Protein AF-A0A349MJQ1-F1 (afdb_monomer_lite)

Secondary structure (DSSP, 8-state):
----HHHHHHHHHHHHS-SSGGG--HHHHHHHHHHHHHTT------SSTTSPPPPTTTHHHHHHHHHHHHHTT---TT--HHHHHHHHHHHHH-TT-TT----GGGS-HHHHH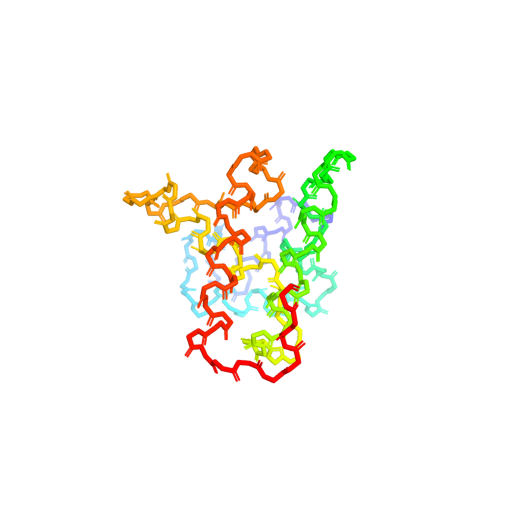HHHHHHHHHHHHHT-TT---

Structure (mmCIF, N/CA/C/O backbone):
data_AF-A0A349MJQ1-F1
#
_entry.id   AF-A0A349MJQ1-F1
#
loop_
_atom_site.group_PDB
_atom_site.id
_atom_site.type_symbol
_atom_site.label_atom_id
_atom_site.label_alt_id
_atom_site.label_comp_id
_atom_site.label_asym_id
_atom_site.label_entity_id
_atom_site.label_seq_id
_atom_site.pdbx_PDB_ins_code
_atom_site.Cartn_x
_atom_site.Cartn_y
_atom_site.Cartn_z
_atom_site.occupancy
_atom_site.B_iso_or_equiv
_atom_site.auth_seq_id
_atom_site.auth_comp_id
_atom_site.auth_asym_id
_atom_site.auth_atom_id
_atom_site.pdbx_PDB_model_num
ATOM 1 N N . MET A 1 1 ? 23.371 -8.018 -2.101 1.00 49.91 1 MET A N 1
ATOM 2 C CA . MET A 1 1 ? 24.252 -9.186 -2.294 1.00 49.91 1 MET A CA 1
ATOM 3 C C . MET A 1 1 ? 25.384 -8.737 -3.191 1.00 49.91 1 MET A C 1
ATOM 5 O O . MET A 1 1 ? 25.094 -8.280 -4.285 1.00 49.91 1 MET A O 1
ATOM 9 N N . GLY A 1 2 ? 26.623 -8.757 -2.707 1.00 49.31 2 GLY A N 1
ATOM 10 C CA . GLY A 1 2 ? 27.803 -8.491 -3.535 1.00 49.31 2 GLY A CA 1
ATOM 11 C C . GLY A 1 2 ? 28.282 -9.784 -4.183 1.00 49.31 2 GLY A C 1
ATOM 12 O O . GLY A 1 2 ? 29.359 -10.250 -3.844 1.00 49.31 2 GLY A O 1
ATOM 13 N N . LEU A 1 3 ? 27.428 -10.413 -4.995 1.00 60.03 3 LEU A N 1
ATOM 14 C CA . LEU A 1 3 ? 27.811 -11.557 -5.824 1.00 60.03 3 LEU A CA 1
ATOM 15 C C . LEU A 1 3 ? 28.194 -11.015 -7.196 1.00 60.03 3 LEU A C 1
ATOM 17 O O . LEU A 1 3 ? 27.441 -10.215 -7.756 1.00 60.03 3 LEU A O 1
ATOM 21 N N . ASP A 1 4 ? 29.351 -11.434 -7.694 1.00 70.62 4 ASP A N 1
ATOM 22 C CA . ASP A 1 4 ? 29.758 -11.149 -9.064 1.00 70.62 4 ASP A CA 1
ATOM 23 C C . ASP A 1 4 ? 28.853 -11.912 -10.050 1.00 70.62 4 ASP A C 1
ATOM 25 O O . ASP A 1 4 ? 28.278 -12.953 -9.713 1.00 70.62 4 ASP A O 1
ATOM 29 N N . ASP A 1 5 ? 28.684 -11.384 -11.262 1.00 68.31 5 ASP A N 1
ATOM 30 C CA . ASP A 1 5 ? 27.765 -11.933 -12.275 1.00 68.31 5 ASP A CA 1
ATOM 31 C C . ASP A 1 5 ? 28.141 -13.380 -12.656 1.00 68.31 5 ASP A C 1
ATOM 33 O O . ASP A 1 5 ? 27.269 -14.227 -12.873 1.00 68.31 5 ASP A O 1
ATOM 37 N N . ASP A 1 6 ? 29.437 -13.697 -12.641 1.00 71.75 6 ASP A N 1
ATOM 38 C CA . ASP A 1 6 ? 29.954 -15.041 -12.907 1.00 71.75 6 ASP A CA 1
ATOM 39 C C . ASP A 1 6 ? 29.651 -16.036 -11.777 1.00 71.75 6 ASP A C 1
ATOM 41 O O . ASP A 1 6 ? 29.272 -17.182 -12.047 1.00 71.75 6 ASP A O 1
ATOM 45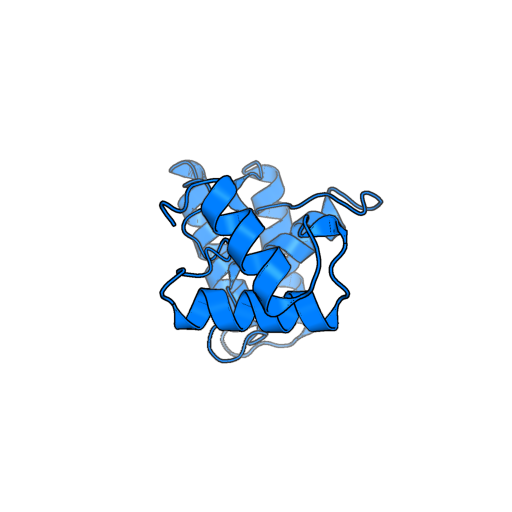 N N . ASP A 1 7 ? 29.715 -15.598 -10.517 1.00 76.38 7 ASP A N 1
ATOM 46 C CA . ASP A 1 7 ? 29.334 -16.422 -9.364 1.00 76.38 7 ASP A CA 1
ATOM 47 C C . ASP A 1 7 ? 27.821 -16.675 -9.348 1.00 76.38 7 ASP A C 1
ATOM 49 O O . ASP A 1 7 ? 27.359 -17.785 -9.064 1.00 76.38 7 ASP A O 1
ATOM 53 N N . TYR A 1 8 ? 27.032 -15.665 -9.726 1.00 76.56 8 TYR A N 1
ATOM 54 C CA . TYR A 1 8 ? 25.585 -15.791 -9.868 1.00 76.56 8 TYR A CA 1
ATOM 55 C C . TYR A 1 8 ? 25.202 -16.795 -10.967 1.00 76.56 8 TYR A C 1
ATOM 57 O O . TYR A 1 8 ? 24.348 -17.661 -10.750 1.00 76.56 8 TYR A O 1
ATOM 65 N N . ARG A 1 9 ? 25.865 -16.741 -12.128 1.00 78.06 9 ARG A N 1
ATOM 66 C CA . ARG A 1 9 ? 25.655 -17.705 -13.222 1.00 78.06 9 ARG A CA 1
ATOM 67 C C . ARG A 1 9 ? 26.115 -19.111 -12.864 1.00 78.06 9 ARG A C 1
ATOM 69 O O . ARG A 1 9 ? 25.432 -20.072 -13.219 1.00 78.06 9 ARG A O 1
ATOM 76 N N . CYS A 1 10 ? 27.231 -19.253 -12.150 1.00 81.19 10 CYS A N 1
ATOM 77 C CA . CYS A 1 10 ? 27.680 -20.554 -11.659 1.00 81.19 10 CYS A CA 1
ATOM 78 C C . CYS A 1 10 ? 26.656 -21.176 -10.707 1.00 81.19 10 CYS A C 1
ATOM 80 O O . CYS A 1 10 ? 26.320 -22.344 -10.8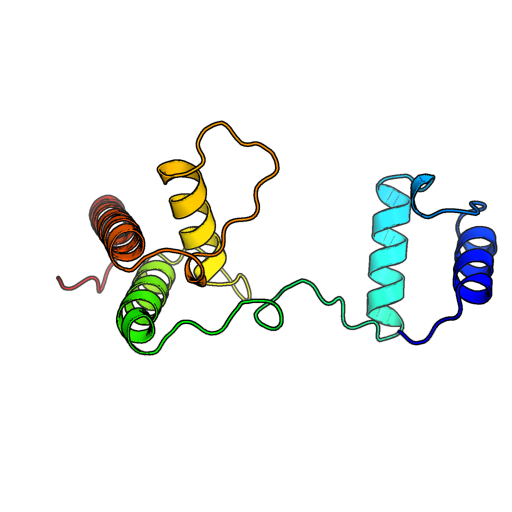78 1.00 81.19 10 CYS A O 1
ATOM 82 N N . MET A 1 11 ? 26.094 -20.394 -9.780 1.00 80.62 11 MET A N 1
ATOM 83 C CA . MET A 1 11 ? 25.043 -20.858 -8.869 1.00 80.62 11 MET A CA 1
ATOM 84 C C . MET A 1 11 ? 23.781 -21.313 -9.619 1.00 80.62 11 MET A C 1
ATOM 86 O O . MET A 1 11 ? 23.209 -22.353 -9.293 1.00 80.62 11 MET A O 1
ATOM 90 N N . LEU A 1 12 ? 23.343 -20.550 -10.626 1.00 81.69 12 LEU A N 1
ATOM 91 C CA . LEU A 1 12 ? 22.175 -20.912 -11.434 1.00 81.69 12 LEU A CA 1
ATOM 92 C C . LEU A 1 12 ? 22.406 -22.196 -12.238 1.00 81.69 12 LEU A C 1
ATOM 94 O O . LEU A 1 12 ? 21.525 -23.057 -12.291 1.00 81.69 12 LEU A O 1
ATOM 98 N N . ARG A 1 13 ? 23.604 -22.349 -12.810 1.00 84.50 13 ARG A N 1
ATOM 99 C CA . ARG A 1 13 ? 23.971 -23.526 -13.597 1.00 84.50 13 ARG A CA 1
ATOM 100 C C . ARG A 1 13 ? 24.101 -24.771 -12.727 1.00 84.50 13 ARG A C 1
ATOM 102 O O . ARG A 1 13 ? 23.652 -25.831 -13.140 1.00 84.50 13 ARG A O 1
ATOM 109 N N . ASP A 1 14 ? 24.699 -24.642 -11.548 1.00 79.75 14 ASP A N 1
ATOM 110 C CA . ASP A 1 14 ? 24.914 -25.760 -10.628 1.00 79.75 14 ASP A CA 1
ATOM 111 C C . ASP A 1 14 ? 23.597 -26.269 -10.028 1.00 79.75 14 ASP A C 1
ATOM 113 O O . ASP A 1 14 ? 23.349 -27.471 -9.996 1.00 79.75 14 ASP A O 1
ATOM 117 N N . ARG A 1 15 ? 22.704 -25.357 -9.616 1.00 79.38 15 ARG A N 1
ATOM 118 C CA . ARG A 1 15 ? 21.458 -25.743 -8.943 1.00 79.38 15 ARG A CA 1
ATOM 119 C C . ARG A 1 15 ? 20.293 -26.046 -9.884 1.00 79.38 15 ARG A C 1
ATOM 121 O O . ARG A 1 15 ? 19.495 -26.927 -9.580 1.00 79.38 15 ARG A O 1
ATOM 128 N N . TYR A 1 16 ? 20.172 -25.314 -10.987 1.00 83.06 16 TYR A N 1
ATOM 129 C CA . TYR A 1 16 ? 19.001 -25.389 -11.869 1.00 83.06 16 TYR A CA 1
ATOM 130 C C . TYR A 1 16 ? 19.364 -25.756 -13.312 1.00 83.06 16 TYR A C 1
ATOM 132 O O . TYR A 1 16 ? 18.481 -25.856 -14.157 1.00 83.06 16 TYR A O 1
ATOM 140 N N . GLY A 1 17 ? 20.651 -25.937 -13.631 1.00 82.50 17 GLY A N 1
ATOM 141 C CA . GLY A 1 17 ? 21.102 -26.261 -14.988 1.00 82.50 17 GLY 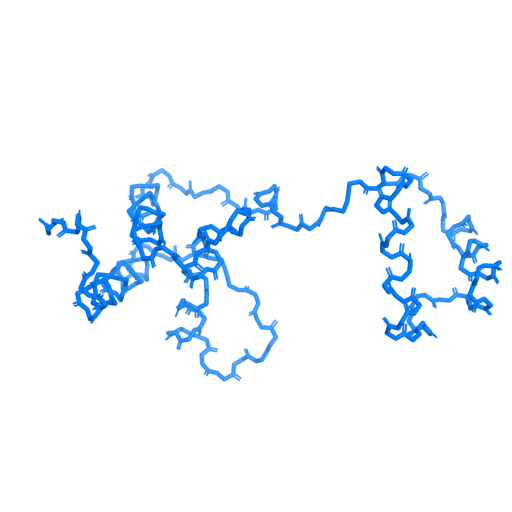A CA 1
ATOM 142 C C . GLY A 1 17 ? 20.985 -25.110 -15.993 1.00 82.50 17 GLY A C 1
ATOM 143 O O . GLY A 1 17 ? 21.279 -25.308 -17.171 1.00 82.50 17 GLY A O 1
ATOM 144 N N . VAL A 1 18 ? 20.586 -23.909 -15.559 1.00 81.88 18 VAL A N 1
ATOM 145 C CA . VAL A 1 18 ? 20.341 -22.754 -16.438 1.00 81.88 18 VAL A CA 1
ATOM 146 C C . VAL A 1 18 ? 21.414 -21.685 -16.286 1.00 81.88 18 VAL A C 1
ATOM 148 O O . VAL A 1 18 ? 22.008 -21.515 -15.227 1.00 81.88 18 VAL A O 1
ATOM 151 N N . GLN A 1 19 ? 21.653 -20.922 -17.350 1.00 76.12 19 GLN A N 1
ATOM 152 C CA . GLN A 1 19 ? 22.594 -19.796 -17.318 1.00 76.12 19 GLN A CA 1
ATOM 153 C C . GLN A 1 19 ? 21.915 -18.454 -17.015 1.00 76.12 19 GLN A C 1
ATOM 155 O O . GLN A 1 19 ? 22.600 -17.458 -16.779 1.00 76.12 19 GLN A O 1
ATOM 160 N N . SER A 1 20 ? 20.579 -18.410 -17.011 1.00 74.50 20 SER A N 1
ATOM 161 C CA . SER A 1 20 ? 19.810 -17.200 -16.737 1.00 74.50 20 SER A CA 1
ATOM 162 C C . SER A 1 20 ? 18.602 -17.481 -15.857 1.00 74.50 20 SER A C 1
ATOM 164 O O . SER A 1 20 ? 17.896 -18.468 -16.036 1.00 74.50 20 SER A O 1
ATOM 166 N N . ALA A 1 21 ? 18.294 -16.544 -14.959 1.00 68.12 21 ALA A N 1
ATOM 167 C CA . ALA A 1 21 ? 17.073 -16.587 -14.158 1.00 68.12 21 ALA A CA 1
ATOM 168 C C . ALA A 1 21 ? 15.787 -16.439 -14.992 1.00 68.12 21 ALA A C 1
ATOM 170 O O . ALA A 1 21 ? 14.698 -16.683 -14.481 1.00 68.12 21 ALA A O 1
ATOM 171 N N . LYS A 1 22 ? 15.902 -16.034 -16.265 1.00 73.75 22 LYS A N 1
ATOM 172 C CA . LYS A 1 22 ? 14.778 -15.973 -17.211 1.00 73.75 22 LYS A CA 1
ATOM 173 C C . LYS A 1 22 ? 14.314 -17.354 -17.675 1.00 73.75 22 LYS A C 1
ATOM 175 O O . LYS A 1 22 ? 13.168 -17.476 -18.089 1.00 73.75 22 LYS A O 1
ATOM 180 N N . ASP A 1 23 ? 15.183 -18.357 -17.578 1.00 76.19 23 ASP A N 1
ATOM 181 C CA . ASP A 1 23 ? 14.919 -19.728 -18.022 1.00 76.19 23 ASP A CA 1
ATOM 182 C C . ASP A 1 23 ? 14.427 -20.631 -16.873 1.00 76.19 23 ASP A C 1
ATOM 184 O O . ASP A 1 23 ? 14.273 -21.836 -17.050 1.00 76.19 23 ASP A O 1
ATOM 188 N N . LEU A 1 24 ? 14.194 -20.063 -15.681 1.00 78.94 24 LEU A N 1
ATOM 189 C CA . LEU A 1 24 ? 13.691 -20.790 -14.514 1.00 78.94 24 LEU A CA 1
ATOM 190 C C . LEU A 1 24 ? 12.178 -20.998 -14.603 1.00 78.94 24 LEU A C 1
ATOM 192 O O . LEU A 1 24 ? 11.425 -20.067 -14.905 1.00 78.94 24 LEU A O 1
ATOM 196 N N . ASN A 1 25 ? 11.715 -22.193 -14.231 1.00 78.06 25 ASN A N 1
ATOM 197 C CA . ASN A 1 25 ? 10.288 -22.433 -14.065 1.00 78.06 25 ASN A CA 1
ATOM 198 C C . ASN A 1 25 ? 9.768 -21.761 -12.783 1.00 78.06 25 ASN A C 1
ATOM 200 O O . ASN A 1 25 ? 10.534 -21.490 -11.855 1.00 78.06 25 ASN A O 1
ATOM 204 N N . PRO A 1 26 ? 8.449 -21.523 -12.665 1.00 70.44 26 PRO A N 1
ATOM 205 C CA . PRO A 1 26 ? 7.866 -20.890 -11.480 1.00 70.44 26 PRO A CA 1
ATOM 206 C C . PRO A 1 26 ? 8.182 -21.601 -10.154 1.00 70.44 26 PRO A C 1
ATOM 208 O O . PRO A 1 26 ? 8.176 -20.963 -9.101 1.00 70.44 26 PRO A O 1
ATOM 211 N N . GLU A 1 27 ? 8.440 -22.909 -10.191 1.00 73.69 27 GLU A N 1
ATOM 212 C CA . GLU A 1 27 ? 8.846 -23.708 -9.030 1.00 73.69 27 GLU A CA 1
ATOM 213 C C . GLU A 1 27 ? 10.310 -23.448 -8.650 1.00 73.69 27 GLU A C 1
ATOM 215 O O . GLU A 1 27 ? 10.598 -23.162 -7.487 1.00 73.69 27 GLU A O 1
ATOM 220 N N . ASP A 1 28 ? 11.203 -23.398 -9.638 1.00 78.06 28 ASP A N 1
ATOM 221 C CA . ASP A 1 28 ? 12.629 -23.110 -9.452 1.00 78.06 28 ASP A CA 1
ATOM 222 C C . ASP A 1 28 ? 12.865 -21.670 -8.973 1.00 78.06 28 ASP A C 1
ATOM 224 O O . ASP A 1 28 ? 13.723 -21.409 -8.130 1.00 78.06 28 ASP A O 1
ATOM 228 N N . VAL A 1 29 ? 12.045 -20.718 -9.438 1.00 75.69 29 VAL A N 1
ATOM 229 C CA . VAL A 1 29 ? 12.064 -19.331 -8.945 1.00 75.69 29 VAL A CA 1
ATOM 230 C C . VAL A 1 29 ? 11.726 -19.274 -7.453 1.00 75.69 29 VAL A C 1
ATOM 232 O O . VAL A 1 29 ? 12.331 -18.497 -6.712 1.00 75.69 29 VAL A O 1
ATOM 235 N N . ARG A 1 30 ? 10.771 -20.085 -6.979 1.00 73.00 30 ARG A N 1
ATOM 236 C CA . ARG A 1 30 ? 10.409 -20.122 -5.552 1.00 73.00 30 ARG A CA 1
ATOM 237 C C . ARG A 1 30 ? 11.522 -20.724 -4.703 1.00 73.00 30 ARG A C 1
ATOM 239 O O . ARG A 1 30 ? 11.802 -20.171 -3.639 1.00 73.00 30 ARG A O 1
ATOM 246 N N . ASP A 1 31 ? 12.164 -21.793 -5.171 1.00 77.56 31 ASP A N 1
ATOM 247 C CA . ASP A 1 31 ? 13.320 -22.379 -4.482 1.00 77.56 31 ASP A CA 1
ATOM 248 C C . ASP A 1 31 ? 14.495 -21.393 -4.424 1.00 77.56 31 ASP A C 1
ATOM 250 O O . ASP A 1 31 ? 15.077 -21.175 -3.359 1.00 77.56 31 ASP A O 1
ATOM 254 N N . LEU A 1 32 ? 14.768 -20.685 -5.526 1.00 77.44 32 LEU A N 1
ATOM 255 C CA . LEU A 1 32 ? 15.812 -19.663 -5.586 1.00 77.44 32 LEU A CA 1
ATOM 256 C C . LEU A 1 32 ? 15.548 -18.531 -4.594 1.00 77.44 32 LEU A C 1
ATOM 258 O O . LEU A 1 32 ? 16.451 -18.138 -3.858 1.00 77.44 32 LEU A O 1
ATOM 262 N N . LEU A 1 33 ? 14.311 -18.037 -4.521 1.00 74.19 33 LEU A N 1
ATOM 263 C CA . LEU A 1 33 ? 13.926 -17.006 -3.556 1.00 74.19 33 LEU A CA 1
ATOM 264 C C . LEU A 1 33 ? 14.062 -17.492 -2.106 1.00 74.19 33 LEU A C 1
ATOM 266 O O . LEU A 1 33 ? 14.557 -16.743 -1.261 1.00 74.19 33 LEU A O 1
ATOM 270 N N . ALA A 1 34 ? 13.671 -18.735 -1.814 1.00 74.44 34 ALA A N 1
ATOM 271 C CA . ALA A 1 34 ? 13.835 -19.336 -0.491 1.00 74.44 34 ALA A CA 1
ATOM 272 C C . ALA A 1 34 ? 15.319 -19.510 -0.126 1.00 74.44 34 ALA A C 1
ATOM 274 O O . ALA A 1 34 ? 15.724 -19.254 1.012 1.00 74.44 34 ALA A O 1
ATOM 275 N N . HIS A 1 35 ? 16.151 -19.885 -1.097 1.00 73.62 35 HIS A N 1
ATOM 276 C CA . HIS A 1 35 ? 17.589 -19.996 -0.914 1.00 73.62 35 HIS A CA 1
ATOM 277 C C . HIS A 1 35 ? 18.247 -18.642 -0.667 1.00 73.62 35 HIS A C 1
ATOM 279 O O . HIS A 1 35 ? 19.014 -18.507 0.286 1.00 73.62 35 HIS A O 1
ATOM 285 N N . CYS A 1 36 ? 17.902 -17.627 -1.461 1.00 67.50 36 CYS A N 1
ATOM 286 C CA . CYS A 1 36 ? 18.362 -16.262 -1.251 1.00 67.50 36 CYS A CA 1
ATOM 287 C C . CYS A 1 36 ? 17.965 -15.763 0.148 1.00 67.50 36 CYS A C 1
ATOM 289 O O . CYS A 1 36 ? 18.821 -15.256 0.869 1.00 67.50 36 CYS A O 1
ATOM 291 N N . ALA A 1 37 ? 16.724 -15.999 0.586 1.00 64.62 37 ALA A N 1
ATOM 292 C CA . ALA A 1 37 ? 16.278 -15.652 1.936 1.00 64.62 37 ALA A CA 1
ATOM 293 C C . ALA A 1 37 ? 17.100 -16.355 3.038 1.00 64.62 37 ALA A C 1
ATOM 295 O O . ALA A 1 37 ? 17.455 -15.734 4.039 1.00 64.62 37 ALA A O 1
ATOM 296 N N . LYS A 1 38 ? 17.459 -17.633 2.843 1.00 65.06 38 LYS A N 1
ATOM 297 C CA . LYS A 1 38 ? 18.255 -18.430 3.794 1.00 65.06 38 LYS A CA 1
ATOM 298 C C . LYS A 1 38 ? 19.722 -17.995 3.879 1.00 65.06 38 LYS A C 1
ATOM 300 O O . LYS A 1 38 ? 20.313 -18.060 4.951 1.00 65.06 38 LYS A O 1
ATOM 305 N N . VAL A 1 39 ? 20.307 -17.551 2.767 1.00 64.19 39 VAL A N 1
ATOM 306 C CA . VAL A 1 39 ? 21.711 -17.097 2.679 1.00 64.19 39 VAL A CA 1
ATOM 307 C C . VAL A 1 39 ? 21.875 -15.650 3.182 1.00 64.19 39 VAL A C 1
ATOM 309 O O . VAL A 1 39 ? 22.957 -15.076 3.138 1.00 64.19 39 VAL A O 1
ATOM 312 N N . GLY A 1 40 ? 20.811 -15.042 3.713 1.00 50.44 40 GLY A N 1
ATOM 313 C CA . GLY A 1 40 ? 20.860 -13.672 4.211 1.00 50.44 40 GLY A CA 1
ATOM 314 C C . GLY A 1 40 ? 20.782 -12.631 3.096 1.00 50.44 40 GLY A C 1
ATOM 315 O O . GLY A 1 40 ? 21.080 -11.460 3.339 1.00 50.44 40 GLY A O 1
ATOM 316 N N . ALA A 1 41 ? 20.310 -13.000 1.893 1.00 51.00 41 ALA A N 1
ATOM 317 C CA . ALA A 1 41 ? 19.611 -12.001 1.098 1.00 51.00 41 ALA A CA 1
ATOM 318 C C . ALA A 1 41 ? 18.404 -11.615 1.937 1.00 51.00 41 ALA A C 1
ATOM 320 O O . ALA A 1 41 ? 17.416 -12.343 2.008 1.00 51.00 41 ALA A O 1
ATOM 321 N N . LEU A 1 42 ? 18.484 -10.454 2.582 1.00 47.78 42 LEU A N 1
ATOM 322 C CA . LEU A 1 42 ? 17.287 -9.698 2.874 1.00 47.78 42 LEU A CA 1
ATOM 323 C C . LEU A 1 42 ? 16.573 -9.627 1.535 1.00 47.78 42 LEU A C 1
ATOM 325 O O . LEU A 1 42 ? 17.019 -8.908 0.639 1.00 47.78 42 LEU A O 1
ATOM 329 N N . SER A 1 43 ? 15.530 -10.440 1.366 1.00 46.66 43 SER A N 1
ATOM 330 C CA . SER A 1 43 ? 14.569 -10.234 0.311 1.00 46.66 43 SER A CA 1
ATOM 331 C C . SER A 1 43 ? 14.130 -8.805 0.536 1.00 46.66 43 SER A C 1
ATOM 333 O O . SER A 1 43 ? 13.327 -8.519 1.427 1.00 46.66 43 SER A O 1
ATOM 335 N N . SER A 1 44 ? 14.709 -7.894 -0.235 1.00 46.59 44 SER A N 1
ATOM 336 C CA . SER A 1 44 ? 1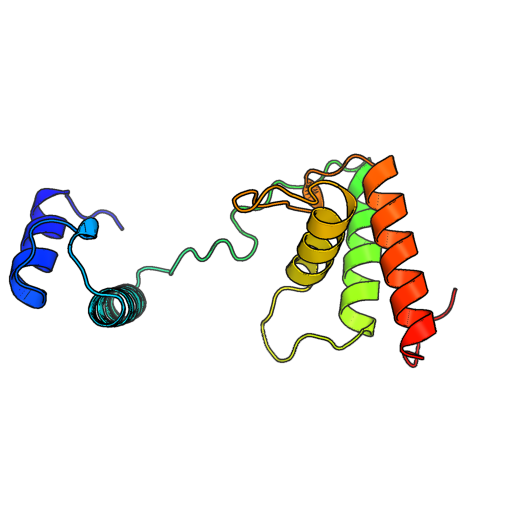4.239 -6.536 -0.373 1.00 46.59 44 SER A CA 1
ATOM 337 C C . SER A 1 44 ? 12.957 -6.650 -1.189 1.00 46.59 44 SER A C 1
ATOM 339 O O . SER A 1 44 ? 12.803 -6.049 -2.246 1.00 46.59 44 SER A O 1
ATOM 341 N N . GLY A 1 45 ? 11.992 -7.443 -0.703 1.00 42.69 45 GLY A N 1
ATOM 342 C CA . GLY A 1 45 ? 10.615 -7.067 -0.892 1.00 42.69 45 GLY A CA 1
ATOM 343 C C . GLY A 1 45 ? 10.602 -5.594 -0.536 1.00 42.69 45 GLY A C 1
ATOM 344 O O . GLY A 1 45 ? 11.172 -5.211 0.489 1.00 42.69 45 GLY A O 1
ATOM 345 N N . LYS A 1 46 ? 10.077 -4.766 -1.437 1.00 46.28 46 LYS A N 1
ATOM 346 C CA . LYS A 1 46 ? 9.899 -3.325 -1.247 1.00 46.28 46 LYS A CA 1
ATOM 347 C C . LYS A 1 46 ? 8.915 -3.066 -0.084 1.00 46.28 46 LYS A C 1
ATOM 349 O O . LYS A 1 46 ? 7.915 -2.370 -0.226 1.00 46.28 46 LYS A O 1
ATOM 354 N N . GLY A 1 47 ? 9.133 -3.692 1.066 1.00 47.12 47 GLY A N 1
ATOM 355 C CA . GLY A 1 47 ? 8.505 -3.428 2.333 1.00 47.12 47 GLY A CA 1
ATOM 356 C C . GLY A 1 47 ? 9.144 -2.161 2.850 1.00 47.12 47 GLY A C 1
ATOM 357 O O . GLY A 1 47 ? 10.260 -2.188 3.347 1.00 47.12 47 GLY A O 1
ATOM 358 N N . TRP A 1 48 ? 8.421 -1.061 2.661 1.00 46.44 48 TRP A N 1
ATOM 359 C CA . TRP A 1 48 ? 8.634 0.263 3.249 1.00 46.44 48 TRP A CA 1
ATOM 360 C C . TRP A 1 48 ? 9.957 0.995 2.923 1.00 46.44 48 TRP A C 1
ATOM 362 O O . TRP A 1 48 ? 9.916 2.193 2.687 1.00 46.44 48 TRP A O 1
ATOM 372 N N . GLN A 1 49 ? 11.098 0.313 2.780 1.00 47.78 49 GLN A N 1
ATOM 373 C CA . GLN A 1 49 ? 12.422 0.903 2.520 1.00 47.78 49 GLN A CA 1
ATOM 374 C C . GLN A 1 49 ? 12.622 1.444 1.090 1.00 47.78 49 GLN A C 1
ATOM 376 O O . GLN A 1 49 ? 13.599 2.136 0.832 1.00 47.78 49 GLN A O 1
ATOM 381 N N . GLY A 1 50 ? 11.709 1.142 0.161 1.00 50.62 50 GLY A N 1
ATOM 382 C CA . GLY A 1 50 ? 11.723 1.662 -1.216 1.00 50.62 50 GLY A CA 1
ATOM 383 C C . GLY A 1 50 ? 10.599 2.653 -1.517 1.00 50.62 50 GLY A C 1
ATOM 384 O O . GLY A 1 50 ? 10.397 2.996 -2.681 1.00 50.62 50 GLY A O 1
ATOM 385 N N . ARG A 1 51 ? 9.821 3.057 -0.503 1.00 58.06 51 ARG A N 1
ATOM 386 C CA . ARG A 1 51 ? 8.748 4.033 -0.683 1.00 58.06 51 ARG A CA 1
ATOM 387 C C . ARG A 1 51 ? 9.296 5.446 -0.471 1.00 58.06 51 ARG A C 1
ATOM 389 O O . ARG A 1 51 ? 10.070 5.655 0.463 1.00 58.06 51 ARG A O 1
ATOM 396 N N . PRO A 1 52 ? 8.944 6.415 -1.323 1.00 57.31 52 PRO A N 1
ATOM 397 C CA . PRO A 1 52 ? 9.418 7.777 -1.154 1.00 57.31 52 PRO A CA 1
ATOM 398 C C . PRO A 1 52 ? 8.781 8.397 0.075 1.00 57.31 52 PRO A C 1
ATOM 400 O O . PRO A 1 52 ? 7.568 8.314 0.261 1.00 57.31 52 PRO A O 1
ATOM 403 N N . GLN A 1 53 ? 9.597 9.086 0.870 1.00 60.53 53 GLN A N 1
ATOM 404 C CA . GLN A 1 53 ? 9.077 9.853 1.988 1.00 60.53 53 GLN A CA 1
ATOM 405 C C . GLN A 1 53 ? 8.112 10.931 1.477 1.00 60.53 53 GLN A C 1
ATOM 407 O O . GLN A 1 53 ? 8.473 11.727 0.603 1.00 60.53 53 GLN A O 1
ATOM 412 N N . PRO A 1 54 ? 6.887 10.994 2.015 1.00 63.59 54 PRO A N 1
ATOM 413 C CA . PRO A 1 54 ? 5.948 12.024 1.622 1.00 63.59 54 PRO A CA 1
ATOM 414 C C . PRO A 1 54 ? 6.417 13.404 2.085 1.00 63.59 54 PRO A C 1
ATOM 416 O O . PRO A 1 54 ? 7.002 13.558 3.161 1.00 63.59 54 PRO A O 1
ATOM 419 N N . SER A 1 55 ? 6.102 14.426 1.285 1.00 66.69 55 SER A N 1
ATOM 420 C CA . SER A 1 55 ? 6.320 15.821 1.682 1.00 66.69 55 SER A CA 1
ATOM 421 C C . SER A 1 55 ? 5.531 16.149 2.951 1.00 66.69 55 SER A C 1
ATOM 423 O O . SER A 1 55 ? 4.487 15.548 3.213 1.00 66.69 55 SER A O 1
ATOM 425 N N . GLU A 1 56 ? 6.013 17.113 3.736 1.00 70.31 56 GLU A N 1
ATOM 426 C CA . GLU A 1 56 ? 5.457 17.410 5.065 1.00 70.31 56 GLU A CA 1
ATOM 427 C C . GLU A 1 56 ? 3.955 17.716 5.051 1.00 70.31 56 GLU A C 1
ATOM 429 O O . GLU A 1 56 ? 3.226 17.217 5.904 1.00 70.31 56 GLU A O 1
ATOM 434 N N . ASP A 1 57 ? 3.486 18.416 4.017 1.00 72.69 57 ASP A N 1
ATOM 435 C CA . ASP A 1 57 ? 2.068 18.712 3.765 1.00 72.69 57 ASP A CA 1
ATOM 436 C C . ASP A 1 57 ? 1.184 17.453 3.630 1.00 72.69 57 ASP A C 1
ATOM 438 O O . ASP A 1 57 ? 0.029 17.429 4.049 1.00 72.69 57 ASP A O 1
ATOM 442 N N . ARG A 1 58 ? 1.739 16.357 3.095 1.00 76.50 58 ARG A N 1
ATOM 443 C CA . ARG A 1 58 ? 1.005 15.115 2.789 1.00 76.50 58 ARG A CA 1
ATOM 444 C C . ARG A 1 58 ? 1.077 14.073 3.907 1.00 76.50 58 ARG A C 1
ATOM 446 O O . ARG A 1 58 ? 0.236 13.171 3.952 1.00 76.50 58 ARG A O 1
ATOM 453 N N . LYS A 1 59 ? 2.023 14.216 4.845 1.00 77.81 59 LYS A N 1
ATOM 454 C CA . LYS A 1 59 ? 2.143 13.377 6.054 1.00 77.81 59 LYS A CA 1
ATOM 455 C C . LYS A 1 59 ? 0.819 13.216 6.824 1.00 77.81 59 LYS A C 1
ATOM 457 O O . LYS A 1 59 ? 0.462 12.071 7.111 1.00 77.81 59 LYS A O 1
ATOM 462 N N . PRO A 1 60 ? 0.047 14.279 7.146 1.00 79.69 60 PRO A N 1
ATOM 463 C CA . PRO A 1 60 ? -1.201 14.122 7.897 1.00 79.69 60 PRO A CA 1
ATOM 464 C C . PRO A 1 60 ? -2.241 13.272 7.157 1.00 79.69 60 PRO A C 1
ATOM 466 O O . PRO A 1 60 ? -2.927 12.456 7.776 1.00 79.69 60 PRO A O 1
ATOM 469 N N . MET A 1 61 ? -2.331 13.403 5.831 1.00 80.06 61 MET A N 1
ATOM 470 C CA . MET A 1 61 ? -3.271 12.617 5.027 1.00 80.06 61 MET A CA 1
ATOM 471 C C . MET A 1 61 ? -2.867 11.147 4.964 1.00 80.06 61 MET A C 1
ATOM 473 O O . MET A 1 61 ? -3.715 10.271 5.116 1.00 80.06 61 MET A O 1
ATOM 477 N N . ILE A 1 62 ? -1.575 10.866 4.807 1.00 81.12 62 ILE A N 1
ATOM 478 C CA . ILE A 1 62 ? -1.056 9.494 4.800 1.00 81.12 62 ILE A CA 1
ATOM 479 C C . ILE A 1 62 ? -1.264 8.829 6.160 1.00 81.12 62 ILE A C 1
ATOM 481 O O . ILE A 1 62 ? -1.734 7.696 6.216 1.00 81.12 62 ILE A O 1
ATOM 485 N N . ASN A 1 63 ? -1.044 9.551 7.260 1.00 82.00 63 ASN A N 1
ATOM 486 C CA . ASN A 1 63 ? -1.354 9.050 8.600 1.00 82.00 63 ASN A CA 1
ATOM 487 C C . ASN A 1 63 ? -2.845 8.717 8.763 1.00 82.00 63 ASN A C 1
ATOM 489 O O . ASN A 1 63 ? -3.190 7.713 9.389 1.00 82.00 63 ASN A O 1
ATOM 493 N N . LYS A 1 64 ? -3.743 9.520 8.176 1.00 84.06 64 LYS A N 1
ATOM 494 C CA . LYS A 1 64 ? -5.184 9.231 8.170 1.00 84.06 64 LYS A CA 1
ATOM 495 C C . LYS A 1 64 ? -5.508 7.975 7.353 1.00 84.06 64 LYS A C 1
ATOM 497 O O . LYS A 1 64 ? -6.283 7.145 7.817 1.00 84.06 64 LYS A O 1
ATOM 502 N N . ILE A 1 65 ? -4.880 7.796 6.188 1.00 83.44 65 ILE A N 1
ATOM 503 C CA . ILE A 1 65 ? -5.001 6.580 5.364 1.00 83.44 65 ILE A CA 1
ATOM 504 C C . ILE A 1 65 ? -4.553 5.339 6.143 1.00 83.44 65 ILE A C 1
ATOM 506 O O . ILE A 1 65 ? -5.257 4.330 6.121 1.00 83.44 65 ILE A O 1
ATOM 510 N N . ILE A 1 66 ? -3.418 5.418 6.847 1.00 79.50 66 ILE A N 1
ATOM 511 C CA . ILE A 1 66 ? -2.890 4.316 7.663 1.00 79.50 66 ILE A CA 1
ATOM 512 C C . ILE A 1 66 ? -3.910 3.917 8.732 1.00 79.50 66 ILE A C 1
ATOM 514 O O . ILE A 1 66 ? -4.299 2.756 8.779 1.00 79.50 66 ILE A O 1
ATOM 518 N N . LYS A 1 67 ? -4.413 4.878 9.520 1.00 80.56 67 LYS A N 1
ATOM 519 C CA . LYS A 1 67 ? -5.412 4.617 10.573 1.00 80.56 67 LYS A CA 1
ATOM 520 C C . LYS A 1 67 ? -6.697 3.992 10.031 1.00 80.56 67 LYS A C 1
ATOM 522 O O . LYS A 1 67 ? -7.215 3.051 10.611 1.00 80.56 67 LYS A O 1
ATOM 527 N N . LEU A 1 68 ? -7.220 4.503 8.915 1.00 78.94 68 LEU A N 1
ATOM 528 C CA . LEU A 1 68 ? -8.433 3.953 8.301 1.00 78.94 68 LEU A CA 1
ATOM 529 C C . LEU A 1 68 ? -8.223 2.533 7.766 1.00 78.94 68 LEU A C 1
ATOM 531 O O . LEU A 1 68 ? -9.111 1.693 7.875 1.00 78.94 68 LEU A O 1
ATOM 535 N N . SER A 1 69 ? -7.050 2.268 7.190 1.00 75.25 69 SER A N 1
ATOM 536 C CA . SER A 1 69 ? -6.707 0.942 6.669 1.00 75.25 69 SER A CA 1
ATOM 537 C C . SER A 1 69 ? -6.505 -0.075 7.795 1.00 75.25 69 SER A C 1
ATOM 539 O O . SER A 1 69 ? -6.866 -1.236 7.628 1.00 75.25 69 SER A O 1
ATOM 541 N N . ASP A 1 70 ? -5.969 0.375 8.932 1.00 76.69 70 ASP A N 1
ATOM 542 C CA . ASP A 1 70 ? -5.831 -0.404 10.165 1.00 76.69 70 ASP A CA 1
ATOM 543 C C . ASP A 1 70 ? -7.200 -0.758 10.768 1.00 76.69 70 ASP A C 1
ATOM 545 O O . ASP A 1 70 ? -7.497 -1.929 10.988 1.00 76.69 70 ASP A O 1
ATOM 549 N N . LEU A 1 71 ? -8.090 0.234 10.900 1.00 74.88 71 LEU A N 1
ATOM 550 C CA . LEU A 1 71 ? -9.460 0.048 11.392 1.00 74.88 71 LEU A CA 1
ATOM 551 C C . LEU A 1 71 ? -10.260 -0.961 10.558 1.00 74.88 71 LEU A C 1
ATOM 553 O O . LEU A 1 71 ? -11.017 -1.754 11.108 1.00 74.88 71 LEU A O 1
ATOM 557 N N . LEU A 1 72 ? -10.080 -0.973 9.235 1.00 70.56 72 LEU A N 1
ATOM 558 C CA . LEU A 1 72 ? -10.729 -1.949 8.354 1.00 70.56 72 LEU A CA 1
ATOM 559 C C . LEU A 1 72 ? -10.299 -3.400 8.631 1.00 70.56 72 LEU A C 1
ATOM 561 O O . LEU A 1 72 ? -10.868 -4.309 8.033 1.00 70.56 72 LEU A O 1
ATOM 565 N N . GLY A 1 73 ? -9.308 -3.645 9.498 1.00 60.53 73 GLY A N 1
ATOM 566 C CA . GLY A 1 73 ? -8.929 -4.981 9.968 1.00 60.53 73 GLY A CA 1
ATOM 567 C C . GLY A 1 73 ? -8.494 -5.930 8.849 1.00 60.53 73 GLY A C 1
ATOM 568 O O . GLY A 1 73 ? -8.417 -7.141 9.041 1.00 60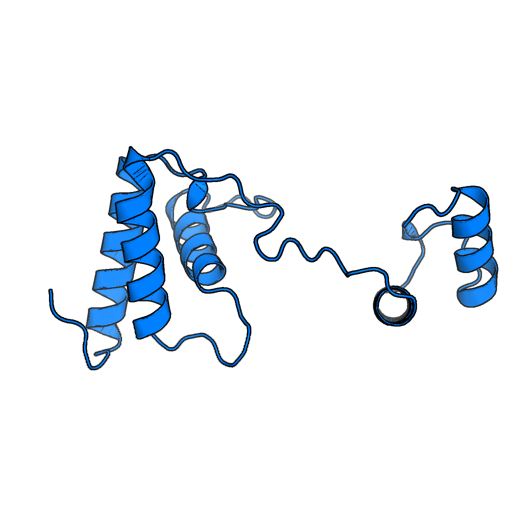.53 73 GLY A O 1
ATOM 569 N N . ARG A 1 74 ? -8.225 -5.404 7.648 1.00 57.88 74 ARG A N 1
ATOM 570 C CA . ARG A 1 74 ? -8.047 -6.207 6.431 1.00 57.88 74 ARG A CA 1
ATOM 571 C C . ARG A 1 74 ? -6.710 -6.939 6.358 1.00 57.88 74 ARG A C 1
ATOM 573 O O . ARG A 1 74 ? -6.434 -7.567 5.335 1.00 57.88 74 ARG A O 1
ATOM 580 N N . LEU A 1 75 ? -5.857 -6.862 7.377 1.00 50.41 75 LEU A N 1
ATOM 581 C CA . LEU A 1 75 ? -4.509 -7.416 7.311 1.00 50.41 75 LEU A CA 1
ATOM 582 C C . LEU A 1 75 ? -4.131 -8.062 8.646 1.00 50.41 75 LEU A C 1
ATOM 584 O O . LEU A 1 75 ? -3.834 -7.385 9.623 1.00 50.41 75 LEU A O 1
ATOM 588 N N . GLY A 1 76 ? -4.132 -9.399 8.648 1.00 46.12 76 GLY A N 1
ATOM 589 C CA . GLY A 1 76 ? -3.430 -10.198 9.647 1.00 46.12 76 GLY A CA 1
ATOM 590 C C . GLY A 1 76 ? -1.931 -9.889 9.676 1.00 46.12 76 GLY A C 1
ATOM 591 O O . GLY A 1 76 ? -1.402 -9.205 8.791 1.00 46.12 76 GLY A O 1
ATOM 592 N N . GLU A 1 77 ? -1.280 -10.412 10.714 1.00 40.88 77 GLU A N 1
ATOM 593 C CA . GLU A 1 77 ? 0.130 -10.232 11.070 1.00 40.88 77 GLU A CA 1
ATOM 594 C C . GLU A 1 77 ? 1.038 -10.001 9.846 1.00 40.88 77 GLU A C 1
ATOM 596 O O . GLU A 1 77 ? 1.329 -10.902 9.059 1.00 40.88 77 GLU A O 1
ATOM 601 N N . GLY A 1 78 ? 1.467 -8.749 9.659 1.00 45.81 78 GLY A N 1
ATOM 602 C CA . GLY A 1 78 ? 2.583 -8.412 8.773 1.00 45.81 78 GLY A CA 1
ATOM 603 C C . GLY A 1 78 ? 2.264 -7.954 7.346 1.00 45.81 78 GLY A C 1
ATOM 604 O O . GLY A 1 78 ? 3.206 -7.708 6.590 1.00 45.81 78 GLY A O 1
ATOM 605 N N . LYS A 1 79 ? 1.000 -7.772 6.933 1.00 47.34 79 LYS A N 1
ATOM 606 C CA . LYS A 1 79 ? 0.714 -7.155 5.619 1.00 47.34 79 LYS A CA 1
ATOM 607 C C . LYS A 1 79 ? 0.527 -5.639 5.731 1.00 47.34 79 LYS A C 1
ATOM 609 O O . LYS A 1 79 ? -0.219 -5.125 6.549 1.00 47.34 79 LYS A O 1
ATOM 614 N N . THR A 1 80 ? 1.265 -4.927 4.886 1.00 58.91 80 THR A N 1
ATOM 615 C CA . THR A 1 80 ? 1.549 -3.490 4.958 1.00 58.91 80 THR A CA 1
ATOM 616 C C . THR A 1 80 ? 0.289 -2.650 4.722 1.00 58.91 80 THR A C 1
ATOM 618 O O . THR A 1 80 ? -0.260 -2.665 3.621 1.00 58.91 80 THR A O 1
ATOM 621 N N . PHE A 1 81 ? -0.127 -1.880 5.732 1.00 66.56 81 PHE A N 1
ATOM 622 C CA . PHE A 1 81 ? -1.317 -1.003 5.787 1.00 66.56 81 PHE A CA 1
ATOM 623 C C . PHE A 1 81 ? -1.568 -0.204 4.495 1.00 66.56 81 PHE A C 1
ATOM 625 O O . PHE A 1 81 ? -2.698 -0.049 4.039 1.00 66.56 81 PHE A O 1
ATOM 632 N N . LEU A 1 82 ? -0.491 0.267 3.864 1.00 69.94 82 LEU A N 1
ATOM 633 C CA . LEU A 1 82 ? -0.540 1.111 2.673 1.00 69.94 82 LEU A CA 1
ATOM 634 C C . LEU A 1 82 ? -0.863 0.349 1.380 1.00 69.94 82 LEU A C 1
ATOM 636 O O . LEU A 1 82 ? -1.383 0.946 0.447 1.00 69.94 82 LEU A O 1
ATOM 640 N N . ARG A 1 83 ? -0.625 -0.966 1.312 1.00 74.12 83 ARG A N 1
ATOM 641 C CA . ARG A 1 83 ? -0.831 -1.757 0.087 1.00 74.12 83 ARG A CA 1
ATOM 642 C C . ARG A 1 83 ? -2.309 -1.875 -0.297 1.00 74.12 83 ARG A C 1
ATOM 644 O O . ARG A 1 83 ? -2.632 -1.982 -1.477 1.00 74.12 83 ARG A O 1
ATOM 651 N N . TYR A 1 84 ? -3.211 -1.841 0.682 1.00 77.44 84 TYR A N 1
ATOM 652 C CA . TYR A 1 84 ? -4.647 -1.785 0.407 1.00 77.44 84 TYR A CA 1
ATOM 653 C C . TYR A 1 84 ? -5.050 -0.420 -0.167 1.00 77.44 84 TYR A C 1
ATOM 655 O O . TYR A 1 84 ? -5.752 -0.352 -1.176 1.00 77.44 84 TYR A O 1
ATOM 663 N N . ALA A 1 85 ? -4.536 0.662 0.420 1.00 78.62 85 ALA A N 1
ATOM 664 C CA . ALA A 1 85 ? -4.755 2.014 -0.077 1.00 78.62 85 ALA A CA 1
ATOM 665 C C . ALA A 1 85 ? -4.150 2.228 -1.480 1.00 78.62 85 ALA A C 1
ATOM 667 O O . ALA A 1 85 ? -4.778 2.867 -2.321 1.00 78.62 85 ALA A O 1
ATOM 668 N N . ASP A 1 86 ? -2.994 1.625 -1.767 1.00 82.19 86 ASP A N 1
ATOM 669 C CA . ASP A 1 86 ? -2.381 1.581 -3.101 1.00 82.19 86 ASP A CA 1
ATOM 670 C C . ASP A 1 86 ? -3.309 0.902 -4.122 1.00 82.19 86 ASP A C 1
ATOM 672 O O . ASP A 1 86 ? -3.485 1.391 -5.238 1.00 82.19 86 ASP A O 1
ATOM 676 N N . GLY A 1 87 ? -3.964 -0.196 -3.729 1.00 79.94 87 GLY A N 1
ATOM 677 C CA . GLY A 1 87 ? -4.964 -0.879 -4.553 1.00 79.94 87 GLY A CA 1
ATOM 678 C C . GLY A 1 87 ? -6.187 -0.009 -4.855 1.00 79.94 87 GLY A C 1
ATOM 679 O O . GLY A 1 87 ? -6.649 0.028 -5.996 1.00 79.94 87 GLY A O 1
ATOM 680 N N . ILE A 1 88 ? -6.675 0.744 -3.863 1.00 82.44 88 ILE A N 1
ATOM 681 C CA . ILE A 1 88 ? -7.755 1.726 -4.058 1.00 82.44 88 ILE A CA 1
ATOM 682 C C . ILE A 1 88 ? -7.302 2.825 -5.020 1.00 82.44 88 ILE A C 1
ATOM 684 O O . ILE A 1 88 ? -8.016 3.140 -5.970 1.00 82.44 88 ILE A O 1
ATOM 688 N N . ALA A 1 89 ? -6.106 3.376 -4.819 1.00 84.88 89 ALA A N 1
ATOM 689 C CA . ALA A 1 89 ? -5.546 4.398 -5.694 1.00 84.88 89 ALA A CA 1
ATOM 690 C C . ALA A 1 89 ? -5.409 3.905 -7.142 1.00 84.88 89 ALA A C 1
ATOM 692 O O . ALA A 1 89 ? -5.809 4.613 -8.068 1.00 84.88 89 ALA A O 1
ATOM 693 N N . LYS A 1 90 ? -4.922 2.674 -7.348 1.00 83.94 90 LYS A N 1
ATOM 694 C CA . LYS A 1 90 ? -4.835 2.049 -8.675 1.00 83.94 90 LYS A CA 1
ATOM 695 C C . LYS A 1 90 ? -6.215 1.916 -9.323 1.00 83.94 90 LYS A C 1
ATOM 697 O O . LYS A 1 90 ? -6.388 2.318 -10.469 1.00 83.94 90 LYS A O 1
ATOM 702 N N . ALA A 1 91 ? -7.208 1.420 -8.584 1.00 83.00 91 ALA A N 1
ATOM 703 C CA . ALA A 1 91 ? -8.574 1.279 -9.088 1.00 83.00 91 ALA A CA 1
ATOM 704 C C . ALA A 1 91 ? -9.234 2.629 -9.431 1.00 83.00 91 ALA A C 1
ATOM 706 O O . ALA A 1 91 ? -10.063 2.688 -10.338 1.00 83.00 91 ALA A O 1
ATOM 707 N N . MET A 1 92 ? -8.870 3.702 -8.719 1.00 81.69 92 MET A N 1
ATOM 708 C CA . MET A 1 92 ? -9.426 5.043 -8.917 1.00 81.69 92 MET A CA 1
ATOM 709 C C . MET A 1 92 ? -8.786 5.823 -10.062 1.00 81.69 92 MET A C 1
ATOM 711 O O . MET A 1 92 ? -9.495 6.536 -10.767 1.00 81.69 92 MET A O 1
ATOM 715 N N . PHE A 1 93 ? -7.464 5.734 -10.220 1.00 82.50 93 PHE A N 1
ATOM 716 C CA . PHE A 1 93 ? -6.717 6.639 -11.101 1.00 82.50 93 PHE A CA 1
ATOM 717 C C . PHE A 1 93 ? -6.058 5.952 -12.298 1.00 82.50 93 PHE A C 1
ATOM 719 O O . PHE A 1 93 ? -5.739 6.636 -13.259 1.00 82.50 93 PHE A O 1
ATOM 726 N N . PHE A 1 94 ? -5.884 4.628 -12.264 1.00 75.50 94 PHE A N 1
ATOM 727 C CA . PHE A 1 94 ? -5.122 3.868 -13.269 1.00 75.50 94 PHE A CA 1
ATOM 728 C C . PHE A 1 94 ? -5.916 2.655 -13.771 1.00 75.50 94 PHE A C 1
ATOM 730 O O . PHE A 1 94 ? -5.390 1.564 -14.007 1.00 75.50 94 PHE A O 1
ATOM 737 N N . ARG A 1 95 ? -7.238 2.825 -13.885 1.00 72.69 95 ARG A N 1
ATOM 738 C CA . ARG A 1 95 ? -8.152 1.779 -14.345 1.00 72.69 95 ARG A CA 1
ATOM 739 C C . ARG A 1 95 ? -7.884 1.483 -15.824 1.00 72.69 95 ARG A C 1
ATOM 741 O O . ARG A 1 95 ? -8.208 2.302 -16.674 1.00 72.69 95 ARG A O 1
ATOM 748 N N . GLY A 1 96 ? -7.337 0.303 -16.110 1.00 66.44 96 GLY A N 1
ATOM 749 C CA . GLY A 1 96 ? -6.972 -0.131 -17.466 1.00 66.44 96 GLY A CA 1
ATOM 750 C C . GLY A 1 96 ? -5.469 -0.307 -17.691 1.00 66.44 96 GLY A C 1
ATOM 751 O O . GLY A 1 96 ? -5.075 -0.781 -18.749 1.00 66.44 96 GLY A O 1
ATOM 752 N N . GLU A 1 97 ? -4.631 0.013 -16.700 1.00 66.62 97 GLU A N 1
ATOM 753 C CA . GLU A 1 97 ? -3.180 -0.159 -16.794 1.00 66.62 97 GLU A CA 1
ATOM 754 C C . GLU A 1 97 ? -2.716 -1.375 -15.976 1.00 66.62 97 GLU A C 1
ATOM 756 O O . GLU A 1 97 ? -2.638 -1.354 -14.741 1.00 66.62 97 GLU A O 1
ATOM 761 N N . GLU A 1 98 ? -2.417 -2.477 -16.670 1.00 54.75 98 GLU A N 1
ATOM 762 C CA . GLU A 1 98 ? -2.171 -3.771 -16.020 1.00 54.75 98 GLU A CA 1
ATOM 763 C C . GLU A 1 98 ? -0.814 -3.851 -15.294 1.00 54.75 98 GLU A C 1
ATOM 765 O O . GLU A 1 98 ? -0.701 -4.572 -14.305 1.00 54.75 98 GLU A O 1
ATOM 770 N N . ASN A 1 99 ? 0.167 -3.006 -15.629 1.00 61.31 99 ASN A N 1
ATOM 771 C CA . ASN A 1 99 ? 1.536 -3.101 -15.091 1.00 61.31 99 ASN A CA 1
ATOM 772 C C . ASN A 1 99 ? 2.006 -1.917 -14.233 1.00 61.31 99 ASN A C 1
ATOM 774 O O . ASN A 1 99 ? 3.196 -1.792 -13.956 1.00 61.31 99 ASN A O 1
ATOM 778 N N . VAL A 1 100 ? 1.098 -1.053 -13.777 1.00 66.12 100 VAL A N 1
ATOM 779 C CA . VAL A 1 100 ? 1.501 0.104 -12.967 1.00 66.12 100 VAL A CA 1
ATOM 780 C C . VAL A 1 100 ? 1.466 -0.223 -11.476 1.00 66.12 100 VAL A C 1
ATOM 782 O O . VAL A 1 100 ? 0.424 -0.613 -10.931 1.00 66.12 100 VAL A O 1
ATOM 785 N N . GLU A 1 101 ? 2.620 -0.069 -10.822 1.00 67.00 101 GLU A N 1
ATOM 786 C CA . GLU A 1 101 ? 2.752 -0.006 -9.365 1.00 67.00 101 GLU A CA 1
ATOM 787 C C . GLU A 1 101 ? 2.468 1.433 -8.907 1.00 67.00 101 GLU A C 1
ATOM 789 O O . GLU A 1 101 ? 3.197 2.361 -9.256 1.00 67.00 101 GLU A O 1
ATOM 794 N N . ILE A 1 102 ? 1.406 1.625 -8.119 1.00 71.94 102 ILE A N 1
ATOM 795 C CA . ILE A 1 102 ? 1.043 2.928 -7.550 1.00 71.94 102 ILE A CA 1
ATOM 796 C C . ILE A 1 102 ? 1.289 2.908 -6.055 1.00 71.94 102 ILE A C 1
ATOM 798 O O . ILE A 1 102 ? 0.859 1.990 -5.365 1.00 71.94 102 ILE A O 1
ATOM 802 N N . PHE A 1 103 ? 1.935 3.960 -5.565 1.00 77.31 103 PHE A N 1
ATOM 803 C CA . PHE A 1 103 ? 2.131 4.201 -4.144 1.00 77.31 103 PHE A CA 1
ATOM 804 C C . PHE A 1 103 ? 1.327 5.433 -3.748 1.00 77.31 103 PHE A C 1
ATOM 806 O O . PHE A 1 103 ? 1.452 6.479 -4.385 1.00 77.31 103 PHE A O 1
ATOM 813 N N . VAL A 1 104 ? 0.523 5.342 -2.688 1.00 76.06 104 VAL A N 1
ATOM 814 C CA . VAL A 1 104 ? -0.253 6.486 -2.184 1.00 76.06 104 VAL A CA 1
ATOM 815 C C . VAL A 1 104 ? 0.632 7.687 -1.841 1.00 76.06 104 VAL A C 1
ATOM 817 O O . VAL A 1 104 ? 0.202 8.822 -1.992 1.00 76.06 104 VAL A O 1
ATOM 820 N N . GLU A 1 105 ? 1.896 7.465 -1.485 1.00 77.62 105 GLU A N 1
ATOM 821 C CA . GLU A 1 105 ? 2.891 8.520 -1.238 1.00 77.62 105 GLU A CA 1
ATOM 822 C C . GLU A 1 105 ? 3.228 9.366 -2.483 1.00 77.62 105 GLU A C 1
ATOM 824 O O . GLU A 1 105 ? 3.637 10.523 -2.357 1.00 77.62 105 GLU A O 1
ATOM 829 N N . HIS A 1 106 ? 3.007 8.840 -3.692 1.00 78.56 106 HIS A N 1
ATOM 830 C CA . HIS A 1 106 ? 3.168 9.584 -4.947 1.00 78.56 106 HIS A CA 1
ATOM 831 C C . HIS A 1 106 ? 1.965 10.454 -5.304 1.00 78.56 106 HIS A C 1
ATOM 833 O O . HIS A 1 106 ? 2.070 11.310 -6.180 1.00 78.56 106 HIS A O 1
ATOM 839 N N . LEU A 1 107 ? 0.822 10.252 -4.652 1.00 78.69 107 LEU A N 1
ATOM 840 C CA . LEU A 1 107 ? -0.387 10.987 -4.987 1.00 78.69 107 LEU A CA 1
ATOM 841 C C . LEU A 1 107 ? -0.282 12.456 -4.562 1.00 78.69 107 LEU A C 1
ATOM 843 O O . LEU A 1 107 ? 0.345 12.816 -3.558 1.00 78.69 107 LEU A O 1
ATOM 847 N N . THR A 1 108 ? -0.941 13.313 -5.335 1.00 81.94 108 THR A N 1
ATOM 848 C CA . THR A 1 108 ? -1.158 14.720 -4.974 1.00 81.94 108 THR A CA 1
ATOM 849 C C . THR A 1 108 ? -2.115 14.826 -3.782 1.00 81.94 108 THR A C 1
ATOM 851 O O . THR A 1 108 ? -2.926 13.926 -3.550 1.00 81.94 108 THR A O 1
ATOM 854 N N . SER A 1 109 ? -2.093 15.942 -3.044 1.00 81.00 109 SER A N 1
ATOM 855 C CA . SER A 1 109 ? -2.979 16.152 -1.883 1.00 81.00 109 SER A CA 1
ATOM 856 C C . SER A 1 109 ? -4.470 16.000 -2.248 1.00 81.00 109 SER A C 1
ATOM 858 O O . SER A 1 109 ? -5.242 15.402 -1.500 1.00 81.00 109 SER A O 1
ATOM 860 N N . SER A 1 110 ? -4.878 16.419 -3.454 1.00 81.31 110 SER A N 1
ATOM 861 C CA . SER A 1 110 ? -6.250 16.217 -3.955 1.00 81.31 110 SER A CA 1
ATOM 862 C C . SER A 1 110 ? -6.598 14.735 -4.173 1.00 81.31 110 SER A C 1
ATOM 864 O O . SER A 1 110 ? -7.685 14.282 -3.809 1.00 81.31 110 SER A O 1
ATOM 866 N N . GLN A 1 111 ? -5.675 13.945 -4.729 1.00 83.31 111 GLN A N 1
ATOM 867 C CA . GLN A 1 111 ? -5.871 12.504 -4.922 1.00 83.31 111 GLN A CA 1
ATOM 868 C C . GLN A 1 111 ? -5.874 11.746 -3.590 1.00 83.31 111 GLN A C 1
ATOM 870 O O . GLN A 1 111 ? -6.727 10.883 -3.388 1.00 83.31 111 GLN A O 1
ATOM 875 N N . LEU A 1 112 ? -4.989 12.112 -2.656 1.00 84.62 112 LEU A N 1
ATOM 876 C CA . LEU A 1 112 ? -4.988 11.580 -1.291 1.00 84.62 112 LEU A CA 1
ATOM 877 C C . LEU A 1 112 ? -6.330 11.822 -0.598 1.00 84.62 112 LEU A C 1
ATOM 879 O O . LEU A 1 112 ? -6.849 10.915 0.049 1.00 84.62 112 LEU A O 1
ATOM 883 N N . HIS A 1 113 ? -6.937 12.999 -0.786 1.00 86.12 113 HIS A N 1
ATOM 884 C CA . HIS A 1 113 ? -8.259 13.297 -0.233 1.00 86.12 113 HIS A CA 1
ATOM 885 C C . HIS A 1 113 ? -9.315 12.308 -0.733 1.00 86.12 113 HIS A C 1
ATOM 887 O O . HIS A 1 113 ? -10.092 11.773 0.053 1.00 86.12 113 HIS A O 1
ATOM 893 N N . LYS A 1 114 ? -9.319 12.018 -2.039 1.00 84.94 114 LYS A N 1
ATOM 894 C CA . LYS A 1 114 ? -10.258 11.062 -2.644 1.00 84.94 114 LYS A CA 1
ATOM 895 C C . LYS A 1 114 ? -10.059 9.646 -2.102 1.00 84.94 114 LYS A C 1
ATOM 897 O O . LYS A 1 114 ? -11.045 8.978 -1.802 1.00 84.94 114 LYS A O 1
ATOM 902 N N . VAL A 1 115 ? -8.809 9.214 -1.914 1.00 86.12 115 VAL A N 1
ATOM 903 C CA . VAL A 1 115 ? -8.490 7.907 -1.309 1.00 86.12 115 VAL A CA 1
ATOM 904 C C . VAL A 1 115 ? -8.962 7.844 0.147 1.00 86.12 115 VAL A C 1
ATOM 906 O O . VAL A 1 115 ? -9.570 6.853 0.547 1.00 86.12 115 VAL A O 1
ATOM 909 N N . VAL A 1 116 ? -8.767 8.911 0.929 1.00 86.44 116 VAL A N 1
ATOM 910 C CA . VAL A 1 116 ? -9.295 9.015 2.301 1.00 86.44 116 VAL A CA 1
ATOM 911 C C . VAL A 1 116 ? -10.821 8.917 2.311 1.00 86.44 116 VAL A C 1
ATOM 913 O O . VAL A 1 116 ? -11.369 8.133 3.082 1.00 86.44 116 VAL A O 1
ATOM 916 N N . THR A 1 117 ? -11.520 9.662 1.449 1.00 87.50 117 THR A N 1
ATOM 917 C CA . THR A 1 117 ? -12.986 9.584 1.338 1.00 87.50 117 THR A CA 1
ATOM 918 C C . THR A 1 117 ? -13.441 8.168 0.990 1.00 87.50 117 THR A C 1
ATOM 920 O O . THR A 1 117 ? -14.386 7.666 1.592 1.00 87.50 117 THR A O 1
ATOM 923 N N . ALA A 1 118 ? -12.750 7.497 0.068 1.00 85.69 118 ALA A N 1
ATOM 924 C CA . ALA A 1 118 ? -13.047 6.118 -0.307 1.00 85.69 118 ALA A CA 1
ATOM 925 C C . ALA A 1 118 ? -12.934 5.156 0.878 1.00 85.69 118 ALA A C 1
ATOM 927 O O . ALA A 1 118 ? -13.823 4.339 1.102 1.00 85.69 118 ALA A O 1
ATOM 928 N N . LEU A 1 119 ? -11.853 5.284 1.653 1.00 83.69 119 LEU A N 1
ATOM 929 C CA . LEU A 1 119 ? -11.623 4.480 2.847 1.00 83.69 119 LEU A CA 1
ATOM 930 C C . LEU A 1 119 ? -12.687 4.745 3.914 1.00 83.69 119 LEU A C 1
ATOM 932 O O . LEU A 1 119 ? -13.205 3.795 4.483 1.00 83.69 119 LEU A O 1
ATOM 936 N N . ILE A 1 120 ? -13.084 6.002 4.127 1.00 85.88 120 ILE A N 1
ATOM 937 C CA . ILE A 1 120 ? -14.185 6.359 5.036 1.00 85.88 120 ILE A CA 1
ATOM 938 C C . ILE A 1 120 ? -15.495 5.700 4.597 1.00 85.88 120 ILE A C 1
ATOM 940 O O . ILE A 1 120 ? -16.183 5.084 5.409 1.00 85.88 120 ILE A O 1
ATOM 944 N N . VAL A 1 121 ? -15.844 5.803 3.312 1.00 87.00 121 VAL A N 1
ATOM 945 C CA . VAL A 1 121 ? -17.049 5.164 2.762 1.00 87.00 121 VAL A CA 1
ATOM 946 C C . VAL A 1 121 ? -16.984 3.650 2.954 1.00 87.00 121 VAL A C 1
ATOM 948 O O . VAL A 1 121 ? -17.985 3.037 3.324 1.00 87.00 121 VAL A O 1
ATOM 951 N N . GLN A 1 122 ? -15.808 3.050 2.771 1.00 83.06 122 GLN A N 1
ATOM 952 C CA . GLN A 1 122 ? -15.604 1.627 3.002 1.00 83.06 122 GLN A CA 1
ATOM 953 C C . GLN A 1 122 ? -15.759 1.253 4.485 1.00 83.06 122 GLN A C 1
ATOM 955 O O . GLN A 1 122 ? -16.477 0.301 4.777 1.00 83.06 122 GLN A O 1
ATOM 960 N N . CYS A 1 123 ? -15.184 2.019 5.421 1.00 82.50 123 CYS A N 1
ATOM 961 C CA . CYS A 1 123 ? -15.371 1.824 6.865 1.00 82.50 123 CYS A CA 1
ATOM 962 C C . CYS A 1 123 ? -16.852 1.892 7.255 1.00 82.50 123 CYS A C 1
ATOM 964 O O . CYS A 1 123 ? -17.337 1.042 8.002 1.00 82.50 123 CYS A O 1
ATOM 966 N N . LYS A 1 124 ? -17.586 2.871 6.707 1.00 81.62 124 LYS A N 1
ATOM 967 C CA . LYS A 1 124 ? -19.036 3.014 6.907 1.00 81.62 124 LYS A CA 1
ATOM 968 C C . LYS A 1 124 ? -19.800 1.805 6.365 1.00 81.62 124 LYS A C 1
ATOM 970 O O . LYS A 1 124 ? -20.691 1.291 7.036 1.00 81.62 124 LYS A O 1
ATOM 975 N N . ARG A 1 125 ? -19.438 1.325 5.171 1.00 81.50 125 ARG A N 1
ATOM 976 C CA . ARG A 1 125 ? -20.054 0.149 4.539 1.00 81.50 125 ARG A CA 1
ATOM 977 C C . ARG A 1 125 ? -19.809 -1.133 5.336 1.00 81.50 125 ARG A C 1
ATOM 979 O O . ARG A 1 125 ? -20.722 -1.943 5.460 1.00 81.50 125 ARG A O 1
ATOM 986 N N . GLU A 1 126 ? -18.603 -1.308 5.869 1.00 77.25 126 GLU A N 1
ATOM 987 C CA . GLU A 1 126 ? -18.215 -2.479 6.667 1.00 77.25 126 GLU A CA 1
ATOM 988 C C . GLU A 1 126 ? -18.617 -2.370 8.149 1.00 77.25 126 GLU A C 1
ATOM 990 O O . GLU A 1 126 ? -18.429 -3.324 8.896 1.00 77.25 126 GLU A O 1
ATOM 995 N N . LYS A 1 127 ? -19.226 -1.247 8.571 1.00 79.06 127 LYS A N 1
ATOM 996 C CA . LYS A 1 127 ? -19.647 -0.976 9.961 1.00 79.06 127 LYS A CA 1
ATOM 997 C C . LYS A 1 127 ? -18.523 -1.213 10.975 1.00 79.06 127 LYS A C 1
ATOM 999 O O . LYS A 1 127 ? -18.737 -1.799 12.036 1.00 79.06 127 LYS A O 1
ATOM 1004 N N . VAL A 1 128 ? -17.323 -0.757 10.630 1.00 73.31 128 VAL A N 1
ATOM 1005 C CA . VAL A 1 128 ? -16.127 -0.928 11.456 1.00 73.31 128 VAL A CA 1
ATOM 1006 C C . VAL A 1 128 ? -16.339 -0.295 12.836 1.00 73.31 128 VAL A C 1
ATOM 1008 O O . VAL A 1 128 ? -16.636 0.896 12.943 1.00 73.31 128 VAL A O 1
ATOM 1011 N N . GLN A 1 129 ? -16.181 -1.085 13.900 1.00 62.25 129 GLN A N 1
ATOM 1012 C CA . GLN A 1 129 ? -16.263 -0.591 15.276 1.00 62.25 129 GLN A CA 1
ATOM 1013 C C . GLN A 1 129 ? -15.087 0.353 15.578 1.00 62.25 129 GLN A C 1
ATOM 1015 O O . GLN A 1 129 ? -13.942 0.040 15.270 1.00 62.25 129 GLN A O 1
ATOM 1020 N N . GLY A 1 130 ? -15.364 1.515 16.180 1.00 65.19 130 GLY A N 1
ATOM 1021 C CA . GLY A 1 130 ? -14.341 2.515 16.530 1.00 65.19 130 GLY A CA 1
ATOM 1022 C C . GLY A 1 130 ? -14.058 3.574 15.455 1.00 65.19 130 GLY A C 1
ATOM 1023 O O . GLY A 1 130 ? -13.243 4.465 15.684 1.00 65.19 130 GLY A O 1
ATOM 1024 N N . PHE A 1 131 ? -14.744 3.533 14.309 1.00 66.50 131 PHE A N 1
ATOM 1025 C CA . PHE A 1 131 ? -14.730 4.635 13.347 1.00 66.50 131 PHE A CA 1
ATOM 1026 C C . PHE A 1 131 ? -15.598 5.803 13.863 1.00 66.50 131 PHE A C 1
ATOM 1028 O O . PHE A 1 131 ? -16.822 5.693 13.899 1.00 66.50 131 PHE A O 1
ATOM 1035 N N . ILE A 1 132 ? -14.960 6.905 14.276 1.00 60.56 132 ILE A N 1
ATOM 1036 C CA . ILE A 1 132 ? -15.606 8.171 14.669 1.00 60.56 132 ILE A CA 1
ATOM 1037 C C . ILE A 1 132 ? -15.210 9.225 13.626 1.00 60.56 132 ILE A C 1
ATOM 1039 O O . ILE A 1 132 ? -14.028 9.336 13.291 1.00 60.56 132 ILE A O 1
ATOM 1043 N N . GLU A 1 133 ? -16.206 9.915 13.067 1.00 55.50 133 GLU A N 1
ATOM 1044 C CA . GLU A 1 133 ? -16.075 10.832 11.920 1.00 55.50 133 GLU A CA 1
ATOM 1045 C C . GLU A 1 133 ? -15.375 12.156 12.256 1.00 55.50 133 GLU A C 1
ATOM 1047 O O . GLU A 1 133 ? -15.679 12.730 13.325 1.00 55.50 133 GLU A O 1
#

Sequence (133 aa):
MGLDDDDYRCMLRDRYGVQSAKDLNPEDVRDLLAHCAKVGALSSGKGWQGRPQPSEDRKPMINKIIKLSDLLGRLGEGKTFLRYADGIAKAMFFRGEENVEIFVEHLTSSQLHKVVTALIVQCKREKVQGFIE

Foldseek 3Di:
DPDDLVNVQVVCCVPPVDSDPVPDDPVRVVVVVVVCVVVPVPPPPVPPPPDDDADPVCVVLVVLQLVLLVLVVPDDDDDDSFVVLQVVLCVPPVPPPPPDRGGLSPDDPVSSVVSSVVSLVVCVVVVRPPDDD

Radius of gyration: 19.8 Å; chains: 1; bounding box: 50×45×35 Å

pLDDT: mean 71.46, std 12.15, range [40.88, 87.5]